Protein AF-A0A800KBV9-F1 (afdb_monomer)

Solvent-accessible surface area (backbone atoms only — not comparable to full-atom values): 8605 Å² total; per-residue (Å²): 144,82,87,81,90,83,80,85,87,79,71,65,70,69,56,56,63,62,56,63,72,74,68,67,75,81,78,75,68,87,68,78,84,68,96,73,91,64,84,82,75,49,70,42,78,51,74,49,79,45,26,28,30,62,48,100,85,71,47,82,40,83,46,92,67,52,46,63,39,90,63,34,36,36,37,39,40,35,34,34,23,40,77,88,66,51,62,41,48,76,39,82,46,78,62,86,50,63,56,98,85,41,86,43,58,45,57,81,54,52,59,48,54,15,39,91,75,3,42,31,76,39,48,38,42,68,75,52,49,65,63,79,78,83,87,120

Mean predicted aligned error: 14.74 Å

Radius of gyration: 29.33 Å; Cα contacts (8 Å, |Δi|>4): 205; chains: 1; bounding box: 83×58×76 Å

Secondary structure (DSSP, 8-state):
---------SSSHHHHHHHGGGG--------S--SSSS-----EEEEEEEEEEE-TTS-EEE-S---SSTTEEEEEEEEEE-TTS-B--S-EEE---EETTEE-SEES-SEEE--TTSEEEEEEE-SSPPP-----

pLDDT: mean 79.14, std 20.22, range [37.44, 98.56]

Sequence (136 aa):
MRNNCIFKSSGLFTVILLTMLLFSCDNRTPTKSDSSSTSSVNFNLEITAQPYATDGGGNAVVVGEDIVGSYVKTRIDVVLKDSTGEVLPNKLIEFAATVDGESFGKFNINSTYTNADGLASVDFLDKDQSAYDNAA

Structure (mmCIF, N/CA/C/O backbone):
data_AF-A0A800KBV9-F1
#
_entry.id   AF-A0A800KBV9-F1
#
loop_
_atom_site.group_PDB
_atom_site.id
_atom_site.type_symbol
_atom_site.label_atom_id
_atom_site.label_alt_id
_atom_site.label_comp_id
_atom_site.label_asym_id
_atom_site.label_entity_id
_atom_site.label_seq_id
_atom_site.pdbx_PDB_ins_code
_atom_site.Cartn_x
_atom_site.Cartn_y
_atom_site.Cartn_z
_atom_site.occupancy
_atom_site.B_iso_or_equiv
_atom_site.auth_seq_id
_atom_site.auth_comp_id
_atom_site.auth_asym_id
_atom_site.auth_atom_id
_atom_site.pdbx_PDB_model_num
ATOM 1 N N . MET A 1 1 ? -55.445 47.582 54.556 1.00 46.53 1 MET A N 1
ATOM 2 C CA . MET A 1 1 ? -55.247 46.656 53.419 1.00 46.53 1 MET A CA 1
ATOM 3 C C . MET A 1 1 ? -54.632 47.420 52.257 1.00 46.53 1 MET A C 1
ATOM 5 O O . MET A 1 1 ? -55.322 48.269 51.714 1.00 46.53 1 MET A O 1
ATOM 9 N N . ARG A 1 2 ? -53.355 47.171 51.932 1.00 37.44 2 ARG A N 1
ATOM 10 C CA . ARG A 1 2 ? -52.823 46.831 50.593 1.00 37.44 2 ARG A CA 1
ATOM 11 C C . ARG A 1 2 ? -51.290 46.920 50.629 1.00 37.44 2 ARG A C 1
ATOM 13 O O . ARG A 1 2 ? -50.733 47.910 51.088 1.00 37.44 2 ARG A O 1
ATOM 20 N N . ASN A 1 3 ? -50.659 45.845 50.176 1.00 44.81 3 ASN A N 1
ATOM 21 C CA . ASN A 1 3 ? -49.220 45.641 50.050 1.00 44.81 3 ASN A CA 1
ATOM 22 C C . ASN A 1 3 ? -48.601 46.603 49.018 1.00 44.81 3 ASN A C 1
ATOM 24 O O . ASN A 1 3 ? -49.280 46.989 48.069 1.00 44.81 3 ASN A O 1
ATOM 28 N N . ASN A 1 4 ? -47.297 46.876 49.125 1.00 45.91 4 ASN A N 1
ATOM 29 C CA . ASN A 1 4 ? -46.356 46.397 48.107 1.00 45.91 4 ASN A CA 1
ATOM 30 C C . ASN A 1 4 ? -44.895 46.547 48.543 1.00 45.91 4 ASN A C 1
ATOM 32 O O . ASN A 1 4 ? -44.449 47.599 48.992 1.00 45.91 4 ASN A O 1
ATOM 36 N N . CYS A 1 5 ? -44.173 45.442 48.385 1.00 43.75 5 CYS A N 1
ATOM 37 C CA . CYS A 1 5 ? -42.742 45.302 48.585 1.00 43.75 5 CYS A CA 1
ATOM 38 C C . CYS A 1 5 ? -42.021 45.891 47.363 1.00 43.75 5 CYS A C 1
ATOM 40 O O . CYS A 1 5 ? -42.307 45.482 46.239 1.00 43.75 5 CYS A O 1
ATOM 42 N N . ILE A 1 6 ? -41.087 46.822 47.565 1.00 47.09 6 ILE A N 1
ATOM 43 C CA . ILE A 1 6 ? -40.151 47.258 46.521 1.00 47.09 6 ILE A CA 1
ATOM 44 C C . ILE A 1 6 ? -38.753 46.882 47.006 1.00 47.09 6 ILE A C 1
ATOM 46 O O . ILE A 1 6 ? -38.138 47.589 47.803 1.00 47.09 6 ILE A O 1
ATOM 50 N N . PHE A 1 7 ? -38.278 45.721 46.555 1.00 49.31 7 PHE A N 1
ATOM 51 C CA . PHE A 1 7 ? -36.895 45.294 46.733 1.00 49.31 7 PHE A CA 1
ATOM 52 C C . PHE A 1 7 ? -35.998 46.058 45.751 1.00 49.31 7 PHE A C 1
ATOM 54 O O . PHE A 1 7 ? -36.234 46.091 44.544 1.00 49.31 7 PHE A O 1
ATOM 61 N N . LYS A 1 8 ? -34.963 46.691 46.302 1.00 43.53 8 LYS A N 1
ATOM 62 C CA . LYS A 1 8 ? -33.953 47.486 45.603 1.00 43.53 8 LYS A CA 1
ATOM 63 C C . LYS A 1 8 ? -33.055 46.555 44.775 1.00 43.53 8 LYS A C 1
ATOM 65 O O . LYS A 1 8 ? -32.251 45.802 45.316 1.00 43.53 8 LYS A O 1
ATOM 70 N N . SER A 1 9 ? -33.232 46.597 43.456 1.00 54.00 9 SER A N 1
ATOM 71 C CA . SER A 1 9 ? -32.493 45.815 42.460 1.00 54.00 9 SER A CA 1
ATOM 72 C C . SER A 1 9 ? -31.153 46.477 42.123 1.00 54.00 9 SER A C 1
ATOM 74 O O . SER A 1 9 ? -31.083 47.319 41.232 1.00 54.00 9 SER A O 1
ATOM 7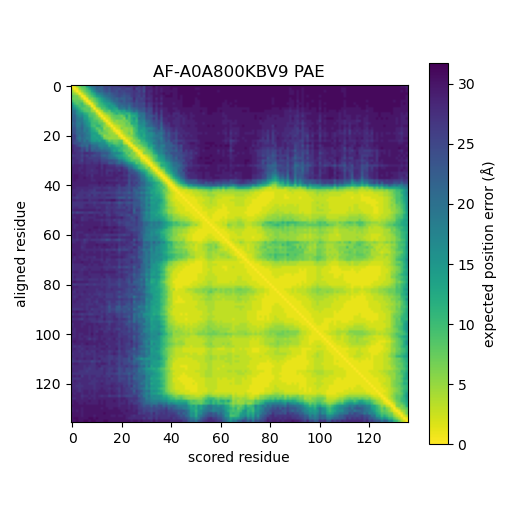6 N N . SER A 1 10 ? -30.081 46.097 42.820 1.00 53.97 10 SER A N 1
ATOM 77 C CA . SER A 1 10 ? -28.708 46.488 42.444 1.00 53.97 10 SER A CA 1
ATOM 78 C C . SER A 1 10 ? -27.678 45.354 42.531 1.00 53.97 10 SER A C 1
ATOM 80 O O . SER A 1 10 ? -26.497 45.600 42.323 1.00 53.97 10 SER A O 1
ATOM 82 N N . GLY A 1 11 ? -28.107 44.119 42.819 1.00 50.56 11 GLY A N 1
ATOM 83 C CA . GLY A 1 11 ? -27.226 42.940 42.887 1.00 50.56 11 GLY A CA 1
ATOM 84 C C . GLY A 1 11 ? -27.458 41.889 41.796 1.00 50.56 11 GLY A C 1
ATOM 85 O O . GLY A 1 11 ? -26.670 40.961 41.677 1.00 50.56 11 GLY A O 1
ATOM 86 N N . LEU A 1 12 ? -28.530 42.010 41.004 1.00 50.91 12 LEU A N 1
ATOM 87 C CA . LEU A 1 12 ? -28.926 40.981 40.028 1.00 50.91 12 LEU A CA 1
ATOM 88 C C . LEU A 1 12 ? -28.247 41.145 38.658 1.00 50.91 12 LEU A C 1
ATOM 90 O O . LEU A 1 12 ? -28.018 40.155 37.971 1.00 50.91 12 LEU A O 1
ATOM 94 N N . PHE A 1 13 ? -27.870 42.369 38.271 1.00 51.16 13 PHE A N 1
ATOM 95 C CA . PHE A 1 13 ? -27.230 42.622 36.972 1.00 51.16 13 PHE A CA 1
ATOM 96 C C . PHE A 1 13 ? -25.780 42.122 36.900 1.00 51.16 13 PHE A C 1
ATOM 98 O O . PHE A 1 13 ? -25.332 41.688 35.842 1.00 51.16 13 PHE A O 1
ATOM 105 N N . THR A 1 14 ? -25.053 42.121 38.018 1.00 51.75 14 THR A N 1
ATOM 106 C CA . THR A 1 14 ? -23.660 41.651 38.080 1.00 51.75 14 THR A CA 1
ATOM 107 C C . THR A 1 14 ? -23.535 40.131 37.994 1.00 51.75 14 THR A C 1
ATOM 109 O O . THR A 1 14 ? -22.524 39.637 37.505 1.00 51.75 14 THR A O 1
ATOM 112 N N . VAL A 1 15 ? -24.562 39.378 38.405 1.00 54.44 15 VAL A N 1
ATOM 113 C CA . VAL A 1 15 ? -24.541 37.906 38.348 1.00 54.44 15 VAL A CA 1
ATOM 114 C C . VAL A 1 15 ? -24.736 37.404 36.915 1.00 54.44 15 VAL A C 1
ATOM 116 O O . VAL A 1 15 ? -24.078 36.454 36.505 1.00 54.44 15 VAL A O 1
ATOM 119 N N . ILE A 1 16 ? -25.569 38.078 36.115 1.00 55.72 16 ILE A N 1
ATOM 120 C CA . ILE A 1 16 ? -25.871 37.659 34.736 1.00 55.72 16 ILE A CA 1
ATOM 121 C C . ILE A 1 16 ? -24.637 37.803 33.827 1.00 55.72 16 ILE A C 1
ATOM 123 O O . ILE A 1 16 ? -24.368 36.916 33.016 1.00 55.72 16 ILE A O 1
ATOM 127 N N . LEU A 1 17 ? -23.823 38.850 34.009 1.00 52.91 17 LEU A N 1
ATOM 128 C CA . LEU A 1 17 ? -22.614 39.066 33.201 1.00 52.91 17 LEU A CA 1
ATOM 129 C C . LEU A 1 17 ? -21.548 37.975 33.424 1.00 52.91 17 LEU A C 1
ATOM 131 O O . LEU A 1 17 ? -20.835 37.612 32.493 1.00 52.91 17 LEU A O 1
ATOM 135 N N . LEU A 1 18 ? -21.486 37.397 34.630 1.00 54.00 18 LEU A N 1
ATOM 136 C CA . LEU A 1 18 ? -20.566 36.300 34.946 1.00 54.00 18 LEU A CA 1
ATOM 137 C C . LEU A 1 18 ? -21.014 34.961 34.327 1.00 54.00 18 LEU A C 1
ATOM 139 O O . LEU A 1 18 ? -20.178 34.110 34.041 1.00 54.00 18 LEU A O 1
ATOM 143 N N . THR A 1 19 ? -22.314 34.786 34.052 1.00 55.84 19 THR A N 1
ATOM 144 C CA . THR A 1 19 ? -22.844 33.557 33.425 1.00 55.84 19 THR A CA 1
ATOM 145 C C . THR A 1 19 ? -22.616 33.483 31.912 1.00 55.84 19 THR A C 1
ATOM 147 O O . THR A 1 19 ? -22.509 32.386 31.370 1.00 55.84 19 THR A O 1
ATOM 150 N N . MET A 1 20 ? -22.468 34.622 31.222 1.00 55.41 20 MET A N 1
ATOM 151 C CA . MET A 1 20 ? -22.211 34.657 29.771 1.00 55.41 20 MET A CA 1
ATOM 152 C C . MET A 1 20 ? -20.775 34.272 29.384 1.00 55.41 20 MET A C 1
ATOM 154 O O . MET A 1 20 ? -20.545 33.873 28.247 1.00 55.41 20 MET A O 1
ATOM 158 N N . LEU A 1 21 ? -19.819 34.316 30.319 1.00 54.62 21 LEU A N 1
ATOM 159 C CA . LEU A 1 21 ? -18.452 33.820 30.097 1.00 54.62 21 LEU A CA 1
ATOM 160 C C . LEU A 1 21 ? -18.354 32.284 30.124 1.00 54.62 21 LEU A C 1
ATOM 162 O O . LEU A 1 21 ? -17.343 31.734 29.698 1.00 54.62 21 LEU A O 1
ATOM 166 N N . LEU A 1 22 ? -19.398 31.587 30.589 1.00 53.78 22 LEU A N 1
ATOM 167 C CA . LEU A 1 22 ? -19.412 30.124 30.723 1.00 53.78 22 LEU A CA 1
ATOM 168 C C . LEU A 1 22 ? -20.003 29.398 29.502 1.00 53.78 22 LEU A C 1
ATOM 170 O O . LEU A 1 22 ? -19.976 28.174 29.454 1.00 53.78 22 LEU A O 1
ATOM 174 N N . PHE A 1 23 ? -20.498 30.139 28.506 1.00 55.28 23 PHE A N 1
ATOM 175 C CA . PHE A 1 23 ? -20.993 29.606 27.230 1.00 55.28 23 PHE A CA 1
ATOM 176 C C . PHE A 1 23 ? -20.093 29.999 26.051 1.00 55.28 23 PHE A C 1
ATOM 178 O O . PHE A 1 23 ? -20.566 30.227 24.940 1.00 55.28 23 PHE A O 1
ATOM 185 N N . SER A 1 24 ? -18.775 30.059 26.268 1.00 48.66 24 SER A N 1
ATOM 186 C CA . SER A 1 24 ? -17.858 29.926 25.135 1.00 48.66 24 SER A CA 1
ATOM 187 C C . SER A 1 24 ? -17.909 28.470 24.694 1.00 48.66 24 SER A C 1
ATOM 189 O O . SER A 1 24 ? -17.323 27.599 25.333 1.00 48.66 24 SER A O 1
ATOM 191 N N . CYS A 1 25 ? -18.688 28.200 23.649 1.00 52.75 25 CYS A N 1
ATOM 192 C CA . CYS A 1 25 ? -18.688 26.921 22.961 1.00 52.75 25 CYS A CA 1
ATOM 193 C C . CYS A 1 25 ? -17.239 26.538 22.629 1.00 52.75 25 CYS A C 1
ATOM 195 O O . CYS A 1 25 ? -16.556 27.251 21.893 1.00 52.75 25 CYS 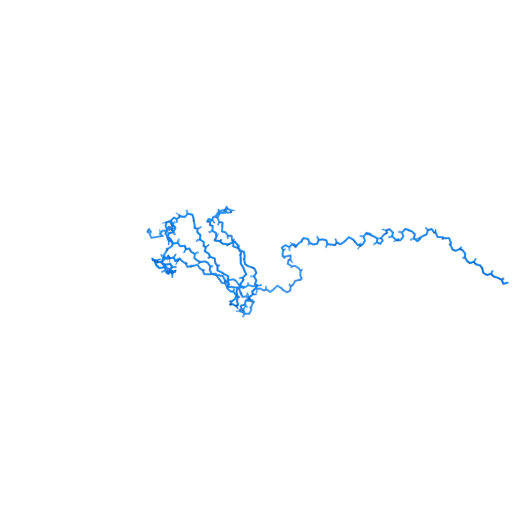A O 1
ATOM 197 N N . ASP A 1 26 ? -16.794 25.425 23.207 1.00 51.06 26 ASP A N 1
ATOM 198 C CA . ASP A 1 26 ? -15.552 24.719 22.908 1.00 51.06 26 ASP A CA 1
ATOM 199 C C . ASP A 1 26 ? -15.560 24.338 21.420 1.00 51.06 26 ASP A C 1
ATOM 201 O O . ASP A 1 26 ? -16.114 23.312 21.021 1.00 51.06 26 ASP A O 1
ATOM 205 N N . ASN A 1 27 ? -15.030 25.216 20.564 1.00 58.09 27 ASN A N 1
ATOM 206 C CA . ASN A 1 27 ? -14.813 24.900 19.161 1.00 58.09 27 ASN A CA 1
ATOM 207 C C . ASN A 1 27 ? -13.618 23.952 19.080 1.00 58.09 27 ASN A C 1
ATOM 209 O O . ASN A 1 27 ? -12.493 24.374 18.804 1.00 58.09 27 ASN A O 1
ATOM 213 N N . ARG A 1 28 ? -13.868 22.663 19.325 1.00 52.81 28 ARG A N 1
ATOM 214 C CA . ARG A 1 28 ? -12.881 21.622 19.066 1.00 52.81 28 ARG A CA 1
ATOM 215 C C . ARG A 1 28 ? -12.605 21.585 17.572 1.00 52.81 28 ARG A C 1
ATOM 217 O O . ARG A 1 28 ? -13.341 20.984 16.795 1.00 52.81 28 ARG A O 1
ATOM 224 N N . THR A 1 29 ? -11.501 22.196 17.167 1.00 58.94 29 THR A N 1
ATOM 225 C CA . THR A 1 29 ? -10.720 21.631 16.071 1.00 58.94 29 THR A CA 1
ATOM 226 C C . THR A 1 29 ? -10.346 20.212 16.497 1.00 58.94 29 THR A C 1
ATOM 228 O O . THR A 1 29 ? -9.861 20.064 17.619 1.00 58.94 29 THR A O 1
ATOM 231 N N . PRO A 1 30 ? -10.593 19.165 15.693 1.00 51.19 30 PRO A N 1
ATOM 232 C CA . PRO A 1 30 ? -10.207 17.815 16.076 1.00 51.19 30 PRO A CA 1
ATOM 233 C C . PRO A 1 30 ? -8.686 17.774 16.260 1.00 51.19 30 PRO A C 1
ATOM 235 O O . PRO A 1 30 ? -7.924 17.822 15.295 1.00 51.19 30 PRO A O 1
ATOM 238 N N . THR A 1 31 ? -8.248 17.741 17.517 1.00 49.66 31 THR A N 1
ATOM 239 C CA . THR A 1 31 ? -6.866 17.453 17.880 1.00 49.66 31 THR A CA 1
ATOM 240 C C . THR A 1 31 ? -6.619 15.991 17.532 1.00 49.66 31 THR A C 1
ATOM 242 O O . THR A 1 31 ? -7.433 15.127 17.868 1.00 49.66 31 THR A O 1
ATOM 245 N N . LYS A 1 32 ? -5.522 15.717 16.815 1.00 51.38 32 LYS A N 1
ATOM 246 C CA . LYS A 1 32 ? -4.994 14.357 16.653 1.00 51.38 32 LYS A CA 1
ATOM 247 C C . LYS A 1 32 ? -4.988 13.701 18.034 1.00 51.38 32 LYS A C 1
ATOM 249 O O . LYS A 1 32 ? -4.489 14.322 18.960 1.00 51.38 32 LYS A O 1
ATOM 254 N N . SER A 1 33 ? -5.592 12.522 18.156 1.00 52.44 33 SER A N 1
ATOM 255 C CA . SER A 1 33 ? -5.891 11.831 19.415 1.00 52.44 33 SER A CA 1
ATOM 256 C C . SER A 1 33 ? -4.857 12.081 20.520 1.00 52.44 33 SER A C 1
ATOM 258 O O . SER A 1 33 ? -3.787 11.477 20.516 1.00 52.44 33 SER A O 1
ATOM 260 N N . ASP A 1 34 ? -5.187 12.955 21.473 1.00 47.81 34 ASP A N 1
ATOM 261 C CA . ASP A 1 34 ? -4.426 13.081 22.711 1.00 47.81 34 ASP A CA 1
ATOM 262 C C . ASP A 1 34 ? -4.740 11.862 23.588 1.00 47.81 34 ASP A C 1
ATOM 264 O O . ASP A 1 34 ? -5.903 11.528 23.824 1.00 47.81 34 ASP A O 1
ATOM 268 N N . SER A 1 35 ? -3.695 11.190 24.072 1.00 55.19 35 SER A N 1
ATOM 269 C CA . SER A 1 35 ? -3.711 9.922 24.819 1.00 55.19 35 SER A CA 1
ATOM 270 C C . SER A 1 35 ? -4.392 9.952 26.201 1.00 55.19 35 SER A C 1
ATOM 272 O O . SER A 1 35 ? -3.981 9.222 27.103 1.00 55.19 35 SER A O 1
ATOM 274 N N . SER A 1 36 ? -5.430 10.760 26.422 1.00 59.00 36 SER A N 1
ATOM 275 C CA . SER A 1 36 ? -6.177 10.767 27.683 1.00 59.00 36 SER A CA 1
ATOM 276 C C . SER A 1 36 ? -7.677 10.574 27.449 1.00 59.00 36 SER A C 1
ATOM 278 O O . SER A 1 36 ? -8.358 11.451 26.926 1.00 59.00 36 SER A O 1
ATOM 280 N N . SER A 1 37 ? -8.183 9.424 27.908 1.00 52.47 37 SER A N 1
ATOM 281 C CA . SER A 1 37 ? -9.587 8.970 27.895 1.00 52.47 37 SER A CA 1
ATOM 282 C C . SER A 1 37 ? -10.129 8.370 26.595 1.00 52.47 37 SER A C 1
ATOM 284 O O . SER A 1 37 ? -11.204 8.712 26.117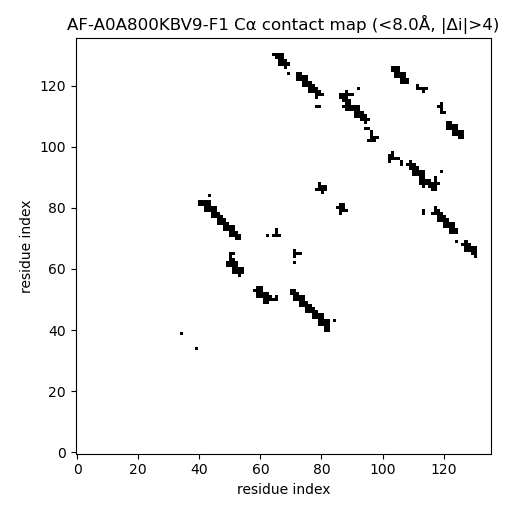 1.00 52.47 37 SER A O 1
ATOM 286 N N . THR A 1 38 ? -9.445 7.337 26.124 1.00 48.53 38 THR A N 1
ATOM 287 C CA . THR A 1 38 ? -10.097 6.126 25.605 1.00 48.53 38 THR A CA 1
ATOM 288 C C . THR A 1 38 ? -9.244 4.976 26.119 1.00 48.53 38 THR A C 1
ATOM 290 O O . THR A 1 38 ? -8.027 5.149 26.206 1.00 48.53 38 THR A O 1
ATOM 293 N N . SER A 1 39 ? -9.813 3.830 26.504 1.00 52.94 39 SER A N 1
ATOM 294 C CA . SER A 1 39 ? -8.996 2.616 26.630 1.00 52.94 39 SER A CA 1
ATOM 295 C C . SER A 1 39 ? -8.095 2.561 25.400 1.00 52.94 39 SER A C 1
ATOM 297 O O . SER A 1 39 ? -8.618 2.664 24.294 1.00 52.94 39 SER A O 1
ATOM 299 N N . SER A 1 40 ? -6.773 2.538 25.585 1.00 58.19 40 SER A N 1
ATOM 300 C CA . SER A 1 40 ? -5.820 2.424 24.481 1.00 58.19 40 SER A CA 1
ATOM 301 C C . SER A 1 40 ? -6.113 1.104 23.782 1.00 58.19 40 SER A C 1
ATOM 303 O O . SER A 1 40 ? -5.624 0.056 24.200 1.00 58.19 40 SER A O 1
ATOM 305 N N . VAL A 1 41 ? -6.999 1.130 22.788 1.00 69.19 41 VAL A N 1
ATOM 306 C CA . VAL A 1 41 ? -7.248 -0.024 21.940 1.00 69.19 41 VAL A CA 1
ATOM 307 C C . VAL A 1 41 ? -6.014 -0.097 21.068 1.00 69.19 41 VAL A C 1
ATOM 309 O O . VAL A 1 41 ? -5.796 0.759 20.213 1.00 69.19 41 VAL A O 1
ATOM 312 N N . ASN A 1 42 ? -5.147 -1.056 21.369 1.00 84.75 42 ASN A N 1
ATOM 313 C CA . ASN A 1 42 ? -3.978 -1.288 20.544 1.00 84.75 42 ASN A CA 1
ATOM 314 C C . ASN A 1 42 ? -4.480 -1.739 19.173 1.00 84.75 42 ASN A C 1
ATOM 316 O O . ASN A 1 42 ? -5.208 -2.725 19.081 1.00 84.75 42 ASN A O 1
ATOM 320 N N . PHE A 1 43 ? -4.106 -1.008 18.131 1.00 91.44 43 PHE A N 1
ATOM 321 C CA . PHE A 1 43 ? -4.330 -1.423 16.756 1.00 91.44 43 PHE A CA 1
ATOM 322 C C . PHE A 1 43 ? -3.060 -2.062 16.211 1.00 91.44 43 PHE A C 1
ATOM 324 O O . PHE A 1 43 ? -1.951 -1.663 16.571 1.00 91.44 43 PHE A O 1
ATOM 331 N N . ASN A 1 44 ? -3.229 -3.042 15.336 1.00 94.94 44 ASN A N 1
ATOM 332 C CA . ASN A 1 44 ? -2.144 -3.649 14.587 1.00 94.94 44 ASN A CA 1
ATOM 333 C C . ASN A 1 44 ? -2.325 -3.326 13.098 1.00 94.94 44 ASN A C 1
ATOM 335 O O . ASN A 1 44 ? -3.439 -3.399 12.577 1.00 94.94 44 ASN A O 1
ATOM 339 N N . LEU A 1 45 ? -1.233 -2.939 12.440 1.00 95.81 45 LEU A N 1
ATOM 340 C CA . LEU A 1 45 ? -1.162 -2.766 10.996 1.00 95.81 45 LEU A CA 1
ATOM 341 C C . LEU A 1 45 ? -0.273 -3.872 10.435 1.00 95.81 45 LEU A C 1
ATOM 343 O O . LEU A 1 45 ? 0.937 -3.873 10.659 1.00 95.81 45 LEU A O 1
ATOM 347 N N . GLU A 1 46 ? -0.870 -4.783 9.678 1.00 97.25 46 GLU A N 1
ATOM 348 C CA . GLU A 1 46 ? -0.125 -5.738 8.864 1.00 97.25 46 GLU A CA 1
ATOM 349 C C . GLU A 1 46 ? 0.054 -5.134 7.474 1.00 97.25 46 GLU A C 1
ATOM 351 O O . GLU A 1 46 ? -0.927 -4.837 6.794 1.00 97.25 46 GLU A O 1
ATOM 356 N N . ILE A 1 47 ? 1.305 -4.907 7.075 1.00 97.12 47 ILE A N 1
ATOM 357 C CA . ILE A 1 47 ? 1.647 -4.229 5.822 1.00 97.12 47 ILE A CA 1
ATOM 358 C C . ILE A 1 47 ? 2.412 -5.201 4.934 1.00 97.12 47 ILE A C 1
ATOM 360 O O . ILE A 1 47 ? 3.428 -5.759 5.348 1.00 97.12 47 ILE A O 1
ATOM 364 N N . THR A 1 48 ? 1.953 -5.363 3.699 1.00 96.19 48 THR A N 1
ATOM 365 C CA . THR A 1 48 ? 2.655 -6.121 2.662 1.00 96.19 48 THR A CA 1
ATOM 366 C C . THR A 1 48 ? 2.895 -5.245 1.443 1.00 96.19 48 THR A C 1
ATOM 368 O O . THR A 1 48 ? 2.000 -4.524 1.007 1.00 96.19 48 THR A O 1
ATOM 371 N N . ALA A 1 49 ? 4.101 -5.328 0.887 1.00 93.94 49 ALA A N 1
ATOM 372 C CA . ALA A 1 49 ? 4.481 -4.664 -0.352 1.00 93.94 49 ALA A CA 1
ATOM 373 C C . ALA A 1 49 ? 4.723 -5.722 -1.431 1.00 93.94 49 ALA A C 1
ATOM 375 O O . ALA A 1 49 ? 5.467 -6.674 -1.198 1.00 93.94 49 ALA A O 1
ATOM 376 N N . GLN A 1 50 ? 4.095 -5.564 -2.595 1.00 95.19 50 GLN A N 1
ATOM 377 C CA . GLN A 1 50 ? 4.203 -6.511 -3.699 1.00 95.19 50 GLN A CA 1
ATOM 378 C C . GLN A 1 50 ? 4.419 -5.778 -5.027 1.00 95.19 50 GLN A C 1
ATOM 380 O O . GLN A 1 50 ? 3.489 -5.133 -5.525 1.00 95.19 50 GLN A O 1
ATOM 385 N N . PRO A 1 51 ? 5.603 -5.914 -5.645 1.00 93.94 51 PRO A N 1
ATOM 386 C CA . PRO A 1 51 ? 5.825 -5.473 -7.013 1.00 93.94 51 PRO A CA 1
ATOM 387 C C . PRO A 1 51 ? 4.923 -6.224 -7.998 1.00 93.94 51 PRO A C 1
ATOM 389 O O . PRO A 1 51 ? 4.752 -7.447 -7.911 1.00 93.94 51 PRO A O 1
ATOM 392 N N . TYR A 1 52 ? 4.347 -5.496 -8.950 1.00 94.94 52 TYR A N 1
ATOM 393 C CA . TYR A 1 52 ? 3.581 -6.063 -10.052 1.00 94.94 52 TYR A CA 1
ATOM 394 C C . TYR A 1 52 ? 3.770 -5.260 -11.342 1.00 94.94 52 TYR A C 1
ATOM 396 O O . TYR A 1 52 ? 3.893 -4.036 -11.328 1.00 94.94 52 TYR A O 1
ATOM 404 N N . ALA A 1 53 ? 3.753 -5.965 -12.469 1.00 93.94 53 ALA A N 1
ATOM 405 C CA . ALA A 1 53 ? 3.687 -5.388 -13.804 1.00 93.94 53 ALA A CA 1
ATOM 406 C C . ALA A 1 53 ? 2.271 -5.531 -14.373 1.00 93.94 53 ALA A C 1
ATOM 408 O O . ALA A 1 53 ? 1.457 -6.303 -13.868 1.00 93.94 53 ALA A O 1
ATOM 409 N N . THR A 1 54 ? 1.973 -4.806 -15.446 1.00 94.19 54 THR A N 1
ATOM 410 C CA . THR A 1 54 ? 0.726 -4.991 -16.201 1.00 94.19 54 THR A CA 1
ATOM 411 C C . THR A 1 54 ? 1.025 -5.730 -17.502 1.00 94.19 54 THR A C 1
ATOM 413 O O . THR A 1 54 ? 1.893 -5.301 -18.262 1.00 94.19 54 THR A O 1
ATOM 416 N N . ASP A 1 55 ? 0.340 -6.844 -17.760 1.00 93.25 55 ASP A N 1
ATOM 417 C CA . ASP A 1 55 ? 0.487 -7.579 -19.020 1.00 93.25 55 ASP A CA 1
ATOM 418 C C . ASP A 1 55 ? -0.159 -6.836 -20.209 1.00 93.25 55 ASP A C 1
ATOM 420 O O . ASP A 1 55 ? -0.838 -5.819 -20.054 1.00 93.25 55 ASP A O 1
ATOM 424 N N . GLY A 1 56 ? 0.022 -7.353 -21.429 1.00 93.94 56 GLY A N 1
ATOM 425 C CA . GLY A 1 56 ? -0.568 -6.756 -22.636 1.00 93.94 56 GLY A CA 1
ATOM 426 C C . GLY A 1 56 ? -2.105 -6.748 -22.667 1.00 93.94 56 GLY A C 1
ATOM 427 O O . GLY A 1 56 ? -2.687 -6.080 -23.519 1.00 93.94 56 GLY A O 1
ATOM 428 N N . GLY A 1 57 ? -2.760 -7.480 -21.760 1.00 94.69 57 GLY A N 1
ATOM 429 C CA . GLY A 1 57 ? -4.209 -7.501 -21.569 1.00 94.69 57 GLY A CA 1
ATOM 430 C C . GLY A 1 57 ? -4.708 -6.554 -20.474 1.00 94.69 57 GLY A C 1
ATOM 431 O O . GLY A 1 57 ? -5.917 -6.460 -20.278 1.00 94.69 57 GLY A O 1
ATOM 432 N N . GLY A 1 58 ? -3.815 -5.844 -19.778 1.00 92.88 58 GLY A N 1
ATOM 433 C CA . GLY A 1 58 ? -4.177 -4.945 -18.683 1.00 92.88 58 GLY A CA 1
ATOM 434 C C . GLY A 1 58 ? -4.269 -5.621 -17.312 1.00 92.88 58 GLY A C 1
ATOM 435 O O . GLY A 1 58 ? -4.721 -4.981 -16.363 1.00 92.88 58 GLY A O 1
ATOM 436 N N . ASN A 1 59 ? -3.861 -6.886 -17.177 1.00 95.00 59 ASN A N 1
ATOM 437 C CA . ASN A 1 59 ? -3.924 -7.597 -15.901 1.00 95.00 59 ASN A CA 1
ATOM 438 C C . ASN A 1 59 ? -2.657 -7.363 -15.079 1.00 95.00 59 ASN A C 1
ATOM 440 O O . ASN A 1 59 ? -1.546 -7.375 -15.610 1.00 95.00 59 ASN A O 1
ATOM 444 N N . ALA A 1 60 ? -2.823 -7.220 -13.765 1.00 94.00 60 ALA A N 1
ATOM 445 C CA . ALA A 1 60 ? -1.705 -7.176 -12.834 1.00 94.00 60 ALA A CA 1
ATOM 446 C C . ALA A 1 60 ? -1.056 -8.565 -12.703 1.00 94.00 60 ALA A C 1
ATOM 448 O O . ALA A 1 60 ? -1.716 -9.537 -12.332 1.00 94.00 60 ALA A O 1
ATOM 449 N N . VAL A 1 61 ? 0.247 -8.643 -12.961 1.00 95.81 61 VAL A N 1
ATOM 450 C CA . VAL A 1 61 ? 1.077 -9.842 -12.831 1.00 95.81 61 VAL A CA 1
ATOM 451 C C . VAL A 1 61 ? 2.154 -9.568 -11.794 1.00 95.81 61 VAL A C 1
ATOM 453 O O . VAL A 1 61 ? 2.923 -8.621 -11.928 1.00 95.81 61 VAL A O 1
ATOM 456 N N . VAL A 1 62 ? 2.208 -10.397 -10.753 1.00 94.94 62 VAL A N 1
ATOM 457 C CA . VAL A 1 62 ? 3.240 -10.300 -9.716 1.00 94.94 62 VAL A CA 1
ATOM 458 C C . VAL A 1 62 ? 4.619 -10.526 -10.333 1.00 94.94 62 VAL A C 1
ATOM 460 O O . VAL A 1 62 ? 4.816 -11.481 -11.085 1.00 94.94 62 VAL A O 1
ATOM 463 N N . VAL A 1 63 ? 5.569 -9.659 -9.992 1.00 92.69 63 VAL A N 1
ATOM 464 C CA . VAL A 1 63 ? 6.969 -9.761 -10.418 1.00 92.69 63 VAL A CA 1
ATOM 465 C C . VAL A 1 63 ? 7.890 -9.776 -9.202 1.00 92.69 63 VAL A C 1
ATOM 467 O O . VAL A 1 63 ? 7.457 -9.496 -8.085 1.00 92.69 63 VAL A O 1
ATOM 470 N N . GLY A 1 64 ? 9.148 -10.165 -9.415 1.00 87.81 64 GLY A N 1
ATOM 471 C CA . GLY A 1 64 ? 10.127 -10.276 -8.333 1.00 87.81 64 GLY A CA 1
ATOM 472 C C . GLY A 1 64 ? 10.518 -8.922 -7.745 1.00 87.81 64 GLY A C 1
ATOM 473 O O . GLY A 1 64 ? 10.446 -8.745 -6.534 1.00 87.81 64 GLY A O 1
ATOM 474 N N . GLU A 1 65 ? 10.890 -7.970 -8.601 1.00 84.12 65 GLU A N 1
ATOM 475 C CA . GLU A 1 65 ? 11.452 -6.681 -8.189 1.00 84.12 65 GLU A CA 1
ATOM 476 C C . GLU A 1 65 ? 10.758 -5.513 -8.886 1.00 84.12 65 GLU A C 1
ATOM 478 O O . GLU A 1 65 ? 10.290 -5.641 -10.022 1.00 84.12 65 GLU A O 1
ATOM 483 N N . ASP A 1 66 ? 10.719 -4.379 -8.186 1.00 85.06 66 ASP A N 1
ATOM 484 C CA . ASP A 1 66 ? 10.430 -3.078 -8.779 1.00 85.06 66 ASP A CA 1
ATOM 485 C C . ASP A 1 66 ? 11.690 -2.586 -9.503 1.00 85.06 66 ASP A C 1
ATOM 487 O O . ASP A 1 66 ? 12.774 -2.544 -8.918 1.00 85.06 66 ASP A O 1
ATOM 491 N N . ILE A 1 67 ? 11.572 -2.298 -10.797 1.00 84.69 67 ILE A N 1
ATOM 492 C CA . ILE A 1 67 ? 12.703 -1.931 -11.658 1.00 84.69 67 ILE A CA 1
ATOM 493 C C . ILE A 1 67 ? 12.544 -0.494 -12.137 1.00 84.69 67 ILE A C 1
ATOM 495 O O . ILE A 1 67 ? 11.442 0.039 -12.177 1.00 84.69 67 ILE A O 1
ATOM 499 N N . VAL A 1 68 ? 13.640 0.104 -12.606 1.00 85.25 68 VAL A N 1
ATOM 500 C CA . VAL A 1 68 ? 13.615 1.452 -13.188 1.00 85.25 68 VAL A CA 1
ATOM 501 C C . VAL A 1 68 ? 12.556 1.568 -14.284 1.00 85.25 68 VAL A C 1
ATOM 503 O O . VAL A 1 68 ? 12.595 0.847 -15.287 1.00 85.25 68 VAL A O 1
ATOM 506 N N . GLY A 1 69 ? 11.686 2.565 -14.138 1.00 84.56 69 GLY A N 1
ATOM 507 C CA . GLY A 1 69 ? 10.671 2.924 -15.115 1.00 84.56 69 GLY A CA 1
ATOM 508 C C . GLY A 1 69 ? 9.256 2.552 -14.675 1.00 84.56 69 GLY A C 1
ATOM 509 O O . GLY A 1 69 ? 9.024 1.784 -13.756 1.00 84.56 69 GLY A O 1
ATOM 510 N N . SER A 1 70 ? 8.274 3.036 -15.429 1.00 83.25 70 SER A N 1
ATOM 511 C CA . SER A 1 70 ? 6.848 2.885 -15.091 1.00 83.25 70 SER A CA 1
ATOM 512 C C . SER A 1 70 ? 6.228 1.493 -15.318 1.00 83.25 70 SER A C 1
ATOM 514 O O . SER A 1 70 ? 5.008 1.342 -15.218 1.00 83.25 70 SER A O 1
ATOM 516 N N . TYR A 1 71 ? 7.031 0.489 -15.684 1.00 85.88 71 TYR A N 1
ATOM 517 C CA . TYR A 1 71 ? 6.535 -0.847 -16.039 1.00 85.88 71 TYR A CA 1
ATOM 518 C C . TYR A 1 71 ? 6.121 -1.675 -14.827 1.00 85.88 71 TYR A C 1
ATOM 520 O O . TYR A 1 71 ? 5.204 -2.493 -14.935 1.00 85.88 71 TYR A O 1
ATOM 528 N N . VAL A 1 72 ? 6.798 -1.465 -13.701 1.00 90.56 72 VAL A N 1
ATOM 529 C CA . VAL A 1 72 ? 6.498 -2.114 -12.432 1.00 90.56 72 VAL A CA 1
ATOM 530 C C . VAL A 1 72 ? 6.028 -1.045 -11.454 1.00 90.56 72 VAL A C 1
ATOM 532 O O . VAL A 1 72 ? 6.403 0.122 -11.538 1.00 90.56 72 VAL A O 1
ATOM 535 N N . LYS A 1 73 ? 5.084 -1.429 -10.601 1.00 91.81 73 LYS A N 1
ATOM 536 C CA . LYS A 1 73 ? 4.630 -0.632 -9.467 1.00 91.81 73 LYS A CA 1
ATOM 537 C C . LYS A 1 73 ? 4.662 -1.507 -8.236 1.00 91.81 73 LYS A C 1
ATOM 539 O O . LYS A 1 73 ? 4.450 -2.718 -8.327 1.00 91.81 73 LYS A O 1
ATOM 544 N N . THR A 1 74 ? 4.791 -0.884 -7.076 1.00 94.12 74 THR A N 1
ATOM 545 C CA . THR A 1 74 ? 4.669 -1.586 -5.804 1.00 94.12 74 THR A CA 1
ATOM 546 C C . THR A 1 74 ? 3.266 -1.385 -5.234 1.00 94.12 74 THR A C 1
ATOM 548 O O . THR A 1 74 ? 2.894 -0.271 -4.869 1.00 94.12 74 THR A O 1
ATOM 551 N N . ARG A 1 75 ? 2.468 -2.456 -5.132 1.00 96.25 75 ARG A N 1
ATOM 552 C CA . ARG A 1 75 ? 1.199 -2.420 -4.390 1.00 96.25 75 ARG A CA 1
ATOM 553 C C . ARG A 1 75 ? 1.488 -2.527 -2.898 1.00 96.25 75 ARG A C 1
ATOM 555 O O . ARG A 1 75 ? 2.195 -3.440 -2.480 1.00 96.25 75 ARG A O 1
ATOM 562 N N . ILE A 1 76 ? 0.928 -1.618 -2.111 1.00 97.44 76 ILE A N 1
ATOM 563 C CA . ILE A 1 76 ? 0.966 -1.648 -0.652 1.00 97.44 76 ILE A CA 1
ATOM 564 C C . ILE A 1 76 ? -0.421 -2.031 -0.154 1.00 97.44 76 ILE A C 1
ATOM 566 O O . ILE A 1 76 ? -1.382 -1.287 -0.344 1.00 97.44 76 ILE A O 1
ATOM 570 N N . ASP A 1 77 ? -0.498 -3.183 0.498 1.00 98.00 77 ASP A N 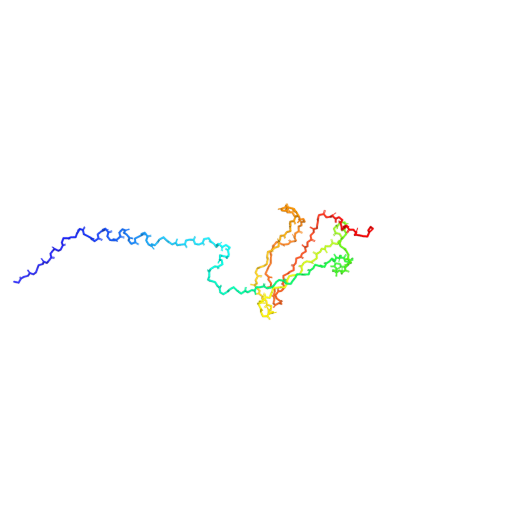1
ATOM 571 C CA . ASP A 1 77 ? -1.701 -3.712 1.126 1.00 98.00 77 ASP A CA 1
ATOM 572 C C . ASP A 1 77 ? -1.548 -3.582 2.649 1.00 98.00 77 ASP A C 1
ATOM 574 O O . ASP A 1 77 ? -0.558 -4.036 3.225 1.00 98.00 77 ASP A O 1
ATOM 578 N N . VAL A 1 78 ? -2.508 -2.922 3.297 1.00 98.31 78 VAL A N 1
ATOM 579 C CA . VAL A 1 78 ? -2.532 -2.672 4.744 1.00 98.31 78 VAL A CA 1
ATOM 580 C C . VAL A 1 78 ? -3.791 -3.280 5.338 1.00 98.31 78 VAL A C 1
ATOM 582 O O . VAL A 1 78 ? -4.894 -2.856 5.000 1.00 98.31 78 VAL A O 1
ATOM 585 N N . VAL A 1 79 ? -3.639 -4.231 6.256 1.00 98.50 79 VAL A N 1
ATOM 586 C CA . VAL A 1 79 ? -4.748 -4.807 7.023 1.00 98.50 79 VAL A CA 1
ATOM 587 C C . VAL A 1 79 ? -4.731 -4.233 8.434 1.00 98.50 79 VAL A C 1
ATOM 589 O O . VAL A 1 79 ? -3.760 -4.396 9.175 1.00 98.50 79 VAL A O 1
ATOM 592 N N . LEU A 1 80 ? -5.817 -3.558 8.811 1.00 98.12 80 LEU A N 1
ATOM 593 C CA . LEU A 1 80 ? -6.006 -3.016 10.153 1.00 98.12 80 LEU A CA 1
ATOM 594 C C . LEU A 1 80 ? -6.730 -4.030 11.039 1.00 98.12 80 LEU A C 1
ATOM 596 O O . LEU A 1 80 ? -7.840 -4.461 10.716 1.00 98.12 80 LEU A O 1
ATOM 600 N N . LYS A 1 81 ? -6.135 -4.335 12.192 1.00 96.94 81 LYS A N 1
ATOM 601 C CA . LYS A 1 81 ? -6.703 -5.224 13.209 1.00 96.94 81 LYS A CA 1
ATOM 602 C C . LYS A 1 81 ? -6.771 -4.554 14.575 1.00 96.94 81 LYS A C 1
ATOM 604 O O . LYS A 1 81 ? -6.005 -3.634 14.869 1.00 96.94 81 LYS A O 1
ATOM 609 N N . ASP A 1 82 ? -7.682 -5.020 15.419 1.00 94.81 82 ASP A N 1
ATOM 610 C CA . ASP A 1 82 ? -7.698 -4.671 16.837 1.00 94.81 82 ASP A CA 1
ATOM 611 C C . ASP A 1 82 ? -6.693 -5.500 17.658 1.00 94.81 82 ASP A C 1
ATOM 613 O O . ASP A 1 82 ? -5.934 -6.321 17.138 1.00 94.81 82 ASP A O 1
ATOM 617 N N . SER A 1 83 ? -6.690 -5.292 18.975 1.00 91.19 83 SER A N 1
ATOM 618 C CA . SER A 1 83 ? -5.778 -5.966 19.902 1.00 91.19 83 SER A CA 1
ATOM 619 C C . SER A 1 83 ? -6.006 -7.475 20.026 1.00 91.19 83 SER A C 1
ATOM 621 O O . SER A 1 83 ? -5.162 -8.170 20.585 1.00 91.19 83 SER A O 1
ATOM 623 N N . THR A 1 84 ? -7.158 -7.970 19.575 1.00 93.31 84 THR A N 1
ATOM 624 C CA . THR A 1 84 ? -7.520 -9.393 19.573 1.00 93.31 84 THR A CA 1
ATOM 625 C C . THR A 1 84 ? -7.212 -10.077 18.241 1.00 93.31 84 THR A C 1
ATOM 627 O O . THR A 1 84 ? -7.231 -11.304 18.174 1.00 93.31 84 THR A O 1
ATOM 630 N N . GLY A 1 85 ? -6.846 -9.301 17.213 1.00 94.00 85 GLY A N 1
ATOM 631 C CA . GLY A 1 85 ? -6.548 -9.785 15.866 1.00 94.00 85 GLY A CA 1
ATOM 632 C C . GLY A 1 85 ? -7.736 -9.715 14.904 1.00 94.00 85 GLY A C 1
ATOM 633 O O . GLY A 1 85 ? -7.594 -10.130 13.754 1.00 94.00 85 GLY A O 1
ATOM 634 N N . GLU A 1 86 ? -8.875 -9.171 15.335 1.00 96.12 86 GLU A N 1
ATOM 635 C CA . GLU A 1 86 ? -10.056 -9.008 14.486 1.00 96.12 86 GLU A CA 1
ATOM 636 C C . GLU A 1 86 ? -9.877 -7.833 13.525 1.00 96.12 86 GLU A C 1
ATOM 638 O O . GLU A 1 86 ? -9.368 -6.773 13.900 1.00 96.12 86 GLU A O 1
ATOM 643 N N . VAL A 1 87 ? -10.302 -8.011 12.273 1.00 97.94 87 VAL A N 1
ATOM 644 C CA . VAL A 1 87 ? -10.170 -6.983 11.233 1.00 97.94 87 VAL A CA 1
ATOM 645 C C . VAL A 1 87 ? -11.135 -5.822 11.463 1.00 97.94 87 VAL A C 1
ATOM 647 O O . VAL A 1 87 ? -12.276 -5.999 11.892 1.00 97.94 87 VAL A O 1
ATOM 650 N N . LEU A 1 88 ? -10.687 -4.607 11.148 1.00 97.19 88 LEU A N 1
ATOM 651 C CA . LEU A 1 88 ? -11.448 -3.385 11.389 1.00 97.19 88 LEU A CA 1
ATOM 652 C C . LEU A 1 88 ? -11.850 -2.697 10.078 1.00 97.19 88 LEU A C 1
ATOM 654 O O . LEU A 1 88 ? -11.046 -1.954 9.504 1.00 97.19 88 LEU A O 1
ATOM 658 N N . PRO A 1 89 ? -13.105 -2.863 9.620 1.00 98.00 89 PRO A N 1
ATOM 659 C CA . PRO A 1 89 ? -13.603 -2.200 8.421 1.00 98.00 89 PRO A CA 1
ATOM 660 C C . PRO A 1 89 ? -13.938 -0.718 8.657 1.00 98.00 89 PRO A C 1
ATOM 662 O O . PRO A 1 89 ? -14.177 -0.261 9.789 1.00 98.00 89 PRO A O 1
ATOM 665 N N . ASN A 1 90 ? -14.025 0.031 7.554 1.00 97.25 90 ASN A N 1
ATOM 666 C CA . ASN A 1 90 ? -14.413 1.440 7.503 1.00 97.25 90 ASN A CA 1
ATOM 667 C C . ASN A 1 90 ? -13.576 2.328 8.441 1.00 97.25 90 ASN A C 1
ATOM 669 O O . ASN A 1 90 ? -14.110 3.154 9.189 1.00 97.25 90 ASN A O 1
ATOM 673 N N . LYS A 1 91 ? -12.256 2.130 8.448 1.00 96.88 91 LYS A N 1
ATOM 674 C CA . LYS A 1 91 ? -11.290 2.986 9.147 1.00 96.88 91 LYS A CA 1
ATOM 675 C C . LYS A 1 91 ? -10.381 3.657 8.134 1.00 96.88 91 LYS A C 1
ATOM 677 O O . LYS A 1 91 ? -9.956 3.021 7.179 1.00 96.88 91 LYS A O 1
ATOM 682 N N . LEU A 1 92 ? -10.128 4.947 8.328 1.00 97.31 92 LEU A N 1
ATOM 683 C CA . LEU A 1 92 ? -9.270 5.722 7.439 1.00 97.31 92 LEU A CA 1
ATOM 684 C C . LEU A 1 92 ? -7.807 5.323 7.656 1.00 97.31 92 LEU A C 1
ATOM 686 O O . LEU A 1 92 ? -7.324 5.374 8.785 1.00 97.31 92 LEU A O 1
ATOM 690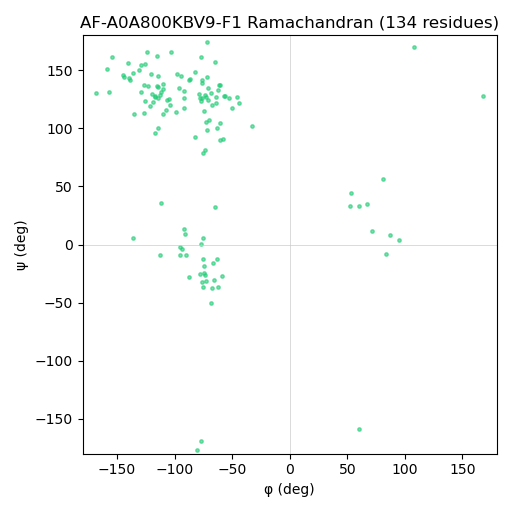 N N . ILE A 1 93 ? -7.120 4.973 6.573 1.00 97.81 93 ILE A N 1
ATOM 691 C CA . ILE A 1 93 ? -5.671 4.775 6.518 1.00 97.81 93 ILE A CA 1
ATOM 692 C C . ILE A 1 93 ? -5.082 5.889 5.655 1.00 97.81 93 ILE A C 1
ATOM 694 O O . ILE A 1 93 ? -5.584 6.152 4.561 1.00 97.81 93 ILE A O 1
ATOM 698 N N . GLU A 1 94 ? -4.034 6.545 6.149 1.00 97.31 94 GLU A N 1
ATOM 699 C CA . GLU A 1 94 ? -3.289 7.587 5.437 1.00 97.31 94 GLU A CA 1
ATOM 700 C C . GLU A 1 94 ? -1.894 7.070 5.066 1.00 97.31 94 GLU A C 1
ATOM 702 O O . GLU A 1 94 ? -1.231 6.409 5.864 1.00 97.31 94 GLU A O 1
ATOM 707 N N . PHE A 1 95 ? -1.448 7.384 3.852 1.00 96.88 95 PHE A N 1
ATOM 708 C CA . PHE A 1 95 ? -0.200 6.910 3.267 1.00 96.88 95 PHE A CA 1
ATOM 709 C C . PHE A 1 95 ? 0.739 8.085 2.995 1.00 96.88 95 PHE A C 1
ATOM 711 O O . PHE A 1 95 ? 0.392 9.053 2.308 1.00 96.88 95 PHE A O 1
ATOM 718 N N . ALA A 1 96 ? 1.960 7.970 3.508 1.00 94.94 96 ALA A N 1
ATOM 719 C CA . AL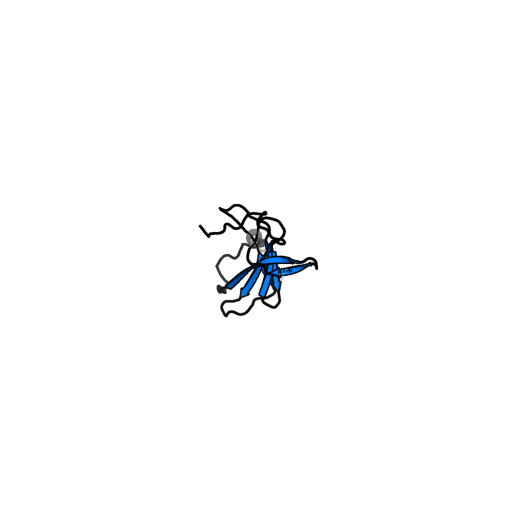A A 1 96 ? 3.058 8.886 3.251 1.00 94.94 96 ALA A CA 1
ATOM 720 C C . ALA A 1 96 ? 4.370 8.098 3.196 1.00 94.94 96 ALA A C 1
ATOM 722 O O . ALA A 1 96 ? 4.549 7.127 3.927 1.00 94.94 96 ALA A O 1
ATOM 723 N N . ALA A 1 97 ? 5.278 8.522 2.321 1.00 92.69 97 ALA A N 1
ATOM 724 C CA . ALA A 1 97 ? 6.599 7.935 2.166 1.00 92.69 97 ALA A CA 1
ATOM 725 C C . ALA A 1 97 ? 7.633 9.057 2.217 1.00 92.69 97 ALA A C 1
ATOM 727 O O . ALA A 1 97 ? 7.478 10.089 1.551 1.00 92.69 97 ALA A O 1
ATOM 728 N N . THR A 1 98 ? 8.665 8.864 3.033 1.00 92.44 98 THR A N 1
ATOM 729 C CA . THR A 1 98 ? 9.747 9.828 3.210 1.00 92.44 98 THR A CA 1
ATOM 730 C C . THR A 1 98 ? 11.106 9.139 3.207 1.00 92.44 98 THR A C 1
ATOM 732 O O . THR A 1 98 ? 11.237 8.000 3.650 1.00 92.44 98 THR A O 1
ATOM 735 N N . VAL A 1 99 ? 12.117 9.848 2.710 1.00 88.19 99 VAL A N 1
ATOM 736 C CA . VAL A 1 99 ? 13.537 9.492 2.809 1.00 88.19 99 VAL A CA 1
ATOM 737 C C . VAL A 1 99 ? 14.234 10.699 3.425 1.00 88.19 99 VAL A C 1
ATOM 739 O O . VAL A 1 99 ? 14.060 11.815 2.943 1.00 88.19 99 VAL A O 1
ATOM 742 N N . ASP A 1 100 ? 14.930 10.498 4.544 1.00 91.12 100 ASP A N 1
ATOM 743 C CA . ASP A 1 100 ? 15.572 11.570 5.323 1.00 91.12 100 ASP A CA 1
ATOM 744 C C . ASP A 1 100 ? 14.632 12.737 5.696 1.00 91.12 100 ASP A C 1
ATOM 746 O O . ASP A 1 100 ? 15.034 13.893 5.790 1.00 91.12 100 ASP A O 1
ATOM 750 N N . GLY A 1 101 ? 13.350 12.425 5.924 1.00 90.81 101 GLY A N 1
ATOM 751 C CA . GLY A 1 101 ? 12.313 13.403 6.277 1.00 90.81 101 GLY A CA 1
ATOM 752 C C . GLY A 1 101 ? 11.680 14.130 5.086 1.00 90.81 101 GLY A C 1
ATOM 753 O O . GLY A 1 101 ? 10.658 14.790 5.264 1.00 90.81 101 GLY A O 1
ATOM 754 N N . GLU A 1 102 ? 12.212 13.954 3.877 1.00 91.12 102 GLU A N 1
ATOM 755 C CA . GLU A 1 102 ? 11.684 14.541 2.646 1.00 91.12 102 GLU A CA 1
ATOM 756 C C . GLU A 1 102 ? 10.737 13.578 1.928 1.00 91.12 102 GLU A C 1
ATOM 758 O O . GLU A 1 102 ? 10.940 12.365 1.931 1.00 91.12 102 GLU A O 1
ATOM 763 N N . SER A 1 103 ? 9.690 14.102 1.286 1.00 92.19 103 SER A N 1
ATOM 764 C CA . SER A 1 103 ? 8.708 13.268 0.581 1.00 92.19 103 SER A CA 1
ATOM 765 C C . SER A 1 103 ? 9.334 12.514 -0.598 1.00 92.19 103 SER A C 1
ATOM 767 O O . SER A 1 103 ? 9.922 13.100 -1.516 1.00 92.19 103 SER A O 1
ATOM 769 N N . PHE A 1 104 ? 9.144 11.196 -0.608 1.00 91.56 104 PHE A N 1
ATOM 770 C CA . PHE A 1 104 ? 9.686 10.296 -1.618 1.00 91.56 104 PHE A CA 1
ATOM 771 C C . PHE A 1 104 ? 8.578 9.534 -2.348 1.00 91.56 104 PHE A C 1
ATOM 773 O O . PHE A 1 104 ? 7.541 9.212 -1.771 1.00 91.56 104 PHE A O 1
ATOM 780 N N . GLY A 1 105 ? 8.806 9.249 -3.632 1.00 91.25 105 GLY A N 1
ATOM 781 C CA . GLY A 1 105 ? 7.817 8.571 -4.462 1.00 91.25 105 GLY A CA 1
ATOM 782 C C . GLY A 1 105 ? 6.493 9.324 -4.605 1.00 91.25 105 GLY A C 1
ATOM 783 O O . GLY A 1 105 ? 6.415 10.546 -4.433 1.00 91.25 105 GLY A O 1
ATOM 784 N N . LYS A 1 106 ? 5.449 8.576 -4.960 1.00 93.12 106 LYS A N 1
ATOM 785 C CA . LYS A 1 106 ? 4.062 9.028 -5.035 1.00 93.12 106 LYS A CA 1
ATOM 786 C C . LYS A 1 106 ? 3.112 7.840 -4.903 1.00 93.12 106 LYS A C 1
ATOM 788 O O . LYS A 1 106 ? 3.229 6.871 -5.646 1.00 93.12 106 LYS A O 1
ATOM 793 N N . PHE A 1 107 ? 2.119 7.962 -4.028 1.00 95.81 107 PHE A N 1
ATOM 794 C CA . PHE A 1 107 ? 0.971 7.056 -4.014 1.00 95.81 107 PHE A CA 1
ATOM 795 C C . PHE A 1 107 ? -0.076 7.479 -5.051 1.00 95.81 107 PHE A C 1
ATOM 797 O O . PHE A 1 107 ? -0.243 8.673 -5.323 1.00 95.81 107 PHE A O 1
ATOM 804 N N . ASN A 1 108 ? -0.811 6.521 -5.617 1.00 95.56 108 ASN A N 1
ATOM 805 C CA . ASN A 1 108 ? -1.964 6.815 -6.476 1.00 95.56 108 ASN A CA 1
ATOM 806 C C . ASN A 1 108 ? -3.080 7.558 -5.712 1.00 95.56 108 ASN A C 1
ATOM 808 O O . ASN A 1 108 ? -3.703 8.460 -6.273 1.00 95.56 108 ASN A O 1
ATOM 812 N N . ILE A 1 109 ? -3.278 7.219 -4.435 1.00 96.25 109 ILE A N 1
ATOM 813 C CA . ILE A 1 1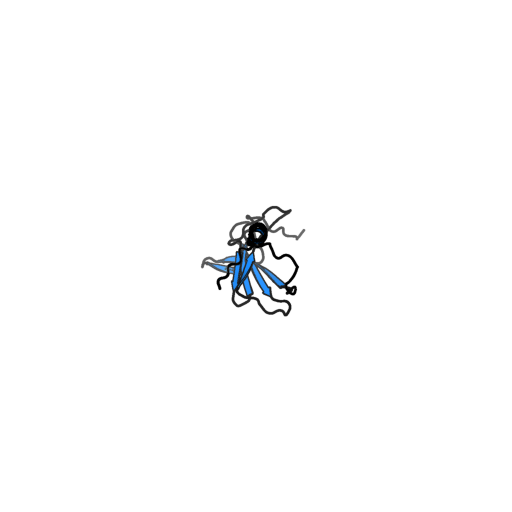09 ? -4.136 7.906 -3.465 1.00 96.25 109 ILE A CA 1
ATOM 814 C C . ILE A 1 109 ? -3.424 7.979 -2.108 1.00 96.25 109 ILE A C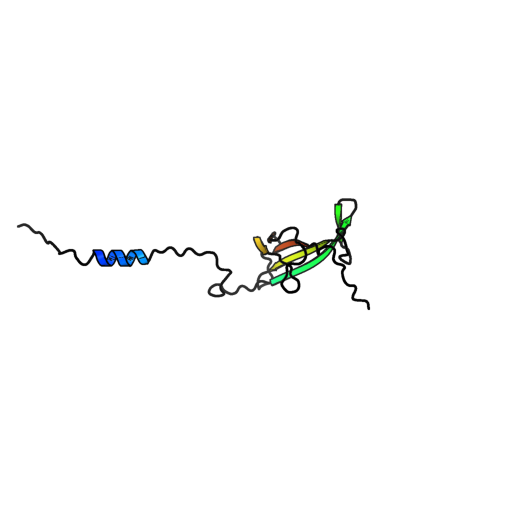 1
ATOM 816 O O . ILE A 1 109 ? -2.745 7.043 -1.702 1.00 96.25 109 ILE A O 1
ATOM 820 N N . ASN A 1 110 ? -3.574 9.093 -1.391 1.00 96.19 110 ASN A N 1
ATOM 821 C CA . ASN A 1 110 ? -2.898 9.310 -0.104 1.00 96.19 110 ASN A CA 1
ATOM 822 C C . ASN A 1 110 ? -3.705 8.835 1.105 1.00 96.19 110 ASN A C 1
ATOM 824 O O . ASN A 1 110 ? -3.189 8.830 2.218 1.00 96.19 110 ASN A O 1
ATOM 828 N N . SER A 1 111 ? -4.965 8.457 0.913 1.00 96.75 111 SER A N 1
ATOM 829 C CA . SER A 1 111 ? -5.773 7.856 1.961 1.00 96.75 111 SER A CA 1
ATOM 830 C C . SER A 1 111 ? -6.929 7.061 1.378 1.00 96.75 111 SER A C 1
ATOM 832 O O . SER A 1 111 ? -7.427 7.354 0.289 1.00 96.75 111 SER A O 1
ATOM 834 N N . THR A 1 112 ? -7.349 6.031 2.103 1.00 98.00 112 THR A N 1
ATOM 835 C CA . THR A 1 112 ? -8.558 5.268 1.795 1.00 98.00 112 THR A CA 1
ATOM 836 C C . THR A 1 112 ? -9.108 4.619 3.058 1.00 98.00 112 THR A C 1
ATOM 838 O O . THR A 1 112 ? -8.410 4.496 4.065 1.00 98.00 112 THR A O 1
ATOM 841 N N . TYR A 1 113 ? -10.375 4.222 3.017 1.00 98.00 113 TYR A N 1
ATOM 842 C CA . TYR A 1 113 ? -10.990 3.462 4.096 1.00 98.00 113 TYR A CA 1
ATOM 843 C C . TYR A 1 113 ? -10.742 1.967 3.904 1.00 98.00 113 TYR A C 1
ATOM 845 O O . TYR A 1 113 ? -10.793 1.465 2.782 1.00 98.00 113 TYR A O 1
ATOM 853 N N . THR A 1 114 ? -10.522 1.255 5.006 1.00 98.50 114 THR A N 1
ATOM 854 C CA . THR A 1 114 ? -10.476 -0.207 5.004 1.00 98.50 114 THR A CA 1
ATOM 855 C C . THR A 1 114 ? -11.807 -0.799 4.538 1.00 98.50 114 THR A C 1
ATOM 857 O O . THR A 1 114 ? -12.883 -0.338 4.934 1.00 98.50 114 THR A O 1
ATOM 860 N N . ASN A 1 115 ? -11.742 -1.829 3.696 1.00 98.38 115 ASN A N 1
ATOM 861 C CA . ASN A 1 115 ? -12.909 -2.570 3.223 1.00 98.38 115 ASN A CA 1
ATOM 862 C C . ASN A 1 115 ? -13.438 -3.547 4.302 1.00 98.38 115 ASN A C 1
ATOM 864 O O . ASN A 1 115 ? -13.024 -3.491 5.459 1.00 98.38 115 ASN A O 1
ATOM 868 N N . ALA A 1 116 ? -14.358 -4.447 3.931 1.00 98.25 116 ALA A N 1
ATOM 869 C CA . ALA A 1 116 ? -14.949 -5.436 4.841 1.00 98.25 116 ALA A CA 1
ATOM 870 C C . ALA A 1 116 ? -13.922 -6.376 5.508 1.00 98.25 116 ALA A C 1
ATOM 872 O O . ALA A 1 116 ? -14.158 -6.819 6.628 1.00 98.25 116 ALA A O 1
ATOM 873 N N . ASP A 1 117 ? -12.782 -6.613 4.859 1.00 98.31 117 ASP A N 1
ATOM 874 C CA . ASP A 1 117 ? -11.692 -7.462 5.349 1.00 98.31 117 ASP A CA 1
ATOM 875 C C . ASP A 1 117 ? -10.648 -6.666 6.156 1.00 98.31 117 ASP A C 1
ATOM 877 O O . ASP A 1 117 ? -9.569 -7.167 6.461 1.00 98.31 117 ASP A O 1
ATOM 881 N N . GLY A 1 118 ? -10.925 -5.395 6.469 1.00 98.06 118 GLY A N 1
ATOM 882 C CA . GLY A 1 118 ? -9.965 -4.502 7.120 1.00 98.06 118 GLY A CA 1
ATOM 883 C C . GLY A 1 118 ? -8.815 -4.058 6.209 1.00 98.06 118 GLY A C 1
ATOM 884 O O . GLY A 1 118 ? -7.862 -3.467 6.710 1.00 98.06 118 GLY A O 1
ATOM 885 N N . LEU A 1 119 ? -8.900 -4.311 4.897 1.00 98.56 119 LEU A N 1
ATOM 886 C CA . LEU A 1 119 ? -7.845 -4.040 3.919 1.00 98.56 119 LEU A CA 1
ATOM 887 C C . LEU A 1 119 ? -7.984 -2.646 3.290 1.00 98.56 119 LEU A C 1
ATOM 889 O O . LEU A 1 119 ? -9.048 -2.279 2.789 1.00 98.56 119 LEU A O 1
ATOM 893 N N . ALA A 1 120 ? -6.881 -1.905 3.246 1.00 98.50 120 ALA A N 1
ATOM 894 C CA . ALA A 1 120 ? -6.671 -0.707 2.443 1.00 98.50 120 ALA A CA 1
ATOM 895 C C . ALA A 1 120 ? -5.495 -0.950 1.483 1.00 98.50 120 ALA A C 1
ATOM 897 O O . ALA A 1 120 ? -4.431 -1.378 1.921 1.00 98.50 120 ALA A O 1
ATOM 898 N N . SER A 1 121 ? -5.682 -0.679 0.190 1.00 97.94 121 SER A N 1
ATOM 899 C CA . SER A 1 121 ? -4.685 -0.960 -0.853 1.00 97.94 121 SER A CA 1
ATOM 900 C C . SER A 1 121 ? -4.384 0.282 -1.684 1.00 97.94 121 SER A C 1
ATOM 902 O O . SER A 1 121 ? -5.307 1.017 -2.049 1.00 97.94 121 SER A O 1
ATOM 904 N N . VAL A 1 122 ? -3.104 0.515 -1.979 1.00 97.94 122 VAL A N 1
ATOM 905 C CA . VAL A 1 122 ? -2.618 1.630 -2.806 1.00 97.94 122 VAL A CA 1
ATOM 906 C C . VAL A 1 122 ? -1.476 1.183 -3.714 1.00 97.94 122 VAL A C 1
ATOM 908 O O . VAL A 1 122 ? -0.752 0.242 -3.400 1.00 97.94 122 VAL A O 1
ATOM 911 N N . ASP A 1 123 ? -1.276 1.895 -4.820 1.00 95.88 123 ASP A N 1
ATOM 912 C CA . ASP A 1 123 ? -0.079 1.747 -5.650 1.00 95.88 123 ASP A CA 1
ATOM 913 C C . ASP A 1 123 ? 0.937 2.824 -5.271 1.00 95.88 123 ASP A C 1
ATOM 915 O O . ASP A 1 123 ? 0.587 4.005 -5.175 1.00 95.88 123 ASP A O 1
ATOM 919 N N . PHE A 1 124 ? 2.197 2.431 -5.123 1.00 94.69 124 PHE A N 1
ATOM 920 C CA . PHE A 1 124 ? 3.333 3.315 -4.907 1.00 94.69 124 PHE A CA 1
ATOM 921 C C . PHE A 1 124 ? 4.238 3.346 -6.145 1.00 94.69 124 PHE A C 1
ATOM 923 O O . PHE A 1 124 ? 4.557 2.304 -6.717 1.00 94.69 124 PHE A O 1
ATOM 930 N N . LEU A 1 125 ? 4.636 4.554 -6.551 1.00 91.62 125 LEU A N 1
ATOM 931 C CA . LEU A 1 125 ? 5.623 4.812 -7.597 1.00 91.62 125 LEU A CA 1
ATOM 932 C C . LEU A 1 125 ? 6.846 5.479 -6.968 1.00 91.62 125 LEU A C 1
ATOM 934 O O . LEU A 1 125 ? 6.718 6.531 -6.342 1.00 91.62 125 LEU A O 1
ATOM 938 N N . ASP A 1 126 ? 8.031 4.921 -7.174 1.00 87.50 126 ASP A N 1
ATOM 939 C CA . ASP A 1 126 ? 9.275 5.316 -6.499 1.00 87.50 126 ASP A CA 1
ATOM 940 C C . ASP A 1 126 ? 10.103 6.390 -7.244 1.00 87.50 126 ASP A C 1
ATOM 942 O O . ASP A 1 126 ? 11.241 6.670 -6.876 1.00 87.50 126 ASP A O 1
ATOM 946 N N . LYS A 1 127 ? 9.507 7.046 -8.252 1.00 85.00 127 LYS A N 1
ATOM 947 C CA . LYS A 1 127 ? 10.158 8.003 -9.177 1.00 85.00 127 LYS A CA 1
ATOM 948 C C . LYS A 1 127 ? 11.200 7.362 -10.106 1.00 85.00 127 LYS A C 1
ATOM 950 O O . LYS A 1 127 ? 12.179 8.023 -10.450 1.00 85.00 127 LYS A O 1
ATOM 955 N N . ASP A 1 128 ? 10.964 6.124 -10.537 1.00 79.44 128 ASP A N 1
ATOM 956 C CA . ASP A 1 128 ? 11.848 5.390 -11.450 1.00 79.44 128 ASP A CA 1
ATOM 957 C C . ASP A 1 128 ? 13.257 5.210 -10.853 1.00 79.44 128 ASP A C 1
ATOM 959 O O . ASP A 1 128 ? 14.267 5.241 -11.562 1.00 79.44 128 ASP A O 1
ATOM 963 N N . GLN A 1 129 ? 13.341 5.073 -9.527 1.00 75.44 129 GLN A N 1
ATOM 964 C CA . GLN A 1 129 ? 14.603 4.765 -8.865 1.00 75.44 129 GLN A CA 1
ATOM 965 C C . GLN A 1 129 ? 14.922 3.284 -9.073 1.00 75.44 129 GLN A C 1
ATOM 967 O O . GLN A 1 129 ? 14.045 2.431 -9.101 1.00 75.44 129 GLN A O 1
ATOM 972 N N . SER A 1 130 ? 16.196 2.955 -9.277 1.00 63.84 130 SER A N 1
ATOM 973 C CA . SER A 1 130 ? 16.590 1.547 -9.335 1.00 63.84 130 SER A CA 1
ATOM 974 C C . SER A 1 130 ? 16.491 0.943 -7.941 1.00 63.84 130 SER A C 1
ATOM 976 O O . SER A 1 130 ? 17.042 1.515 -6.997 1.00 63.84 130 SER A O 1
ATOM 978 N N . ALA A 1 131 ? 15.907 -0.249 -7.823 1.00 62.97 131 ALA A N 1
ATOM 979 C CA . ALA A 1 131 ? 16.273 -1.131 -6.728 1.00 62.97 131 ALA A CA 1
ATOM 980 C C . ALA A 1 131 ? 17.795 -1.355 -6.784 1.00 62.97 131 ALA A C 1
ATOM 982 O O . ALA A 1 131 ? 18.356 -1.672 -7.836 1.00 62.97 131 ALA A O 1
ATOM 983 N N . TYR A 1 132 ? 18.477 -1.119 -5.664 1.00 55.41 132 TYR A N 1
ATOM 984 C CA . TYR A 1 132 ? 19.864 -1.538 -5.514 1.00 55.41 132 TYR A CA 1
ATOM 985 C C . TYR 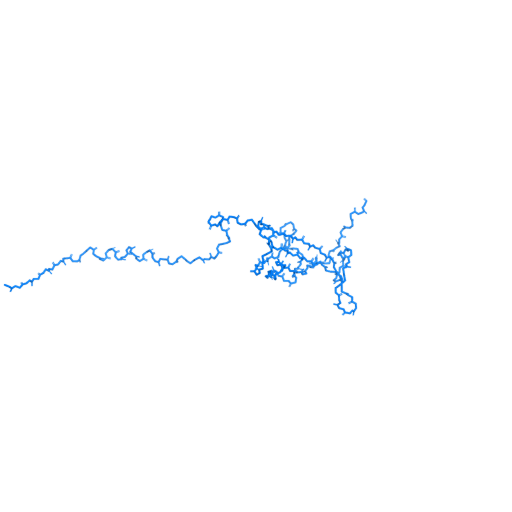A 1 132 ? 19.861 -3.054 -5.311 1.00 55.41 132 TYR A C 1
ATOM 987 O O . TYR A 1 132 ? 19.336 -3.533 -4.308 1.00 55.41 132 TYR A O 1
ATOM 995 N N . ASP A 1 133 ? 20.435 -3.802 -6.254 1.00 56.41 133 ASP A N 1
ATOM 996 C CA . ASP A 1 133 ? 20.784 -5.199 -6.006 1.00 56.41 133 ASP A CA 1
ATOM 997 C C . ASP A 1 133 ? 21.917 -5.223 -4.970 1.00 56.41 133 ASP A C 1
ATOM 999 O O . ASP A 1 133 ? 22.987 -4.640 -5.167 1.00 56.41 133 ASP A O 1
ATOM 1003 N N . ASN A 1 134 ? 21.660 -5.872 -3.836 1.00 58.00 134 ASN A N 1
ATOM 1004 C CA . ASN A 1 134 ? 22.626 -6.015 -2.750 1.00 58.00 134 ASN A CA 1
ATOM 1005 C C . ASN A 1 134 ? 23.688 -7.085 -3.062 1.00 58.00 134 ASN A C 1
ATOM 1007 O O . ASN A 1 134 ? 24.531 -7.358 -2.207 1.00 58.00 134 ASN A O 1
ATOM 1011 N N . ALA A 1 135 ? 23.629 -7.739 -4.227 1.00 49.25 135 ALA A N 1
ATOM 1012 C CA . ALA A 1 135 ? 24.609 -8.723 -4.659 1.00 49.25 135 ALA A CA 1
ATOM 1013 C C . ALA A 1 135 ? 25.917 -8.048 -5.115 1.00 49.25 135 ALA A C 1
ATOM 1015 O O . ALA A 1 135 ? 26.196 -7.912 -6.308 1.00 49.25 135 ALA A O 1
ATOM 1016 N N . ALA A 1 136 ? 26.735 -7.642 -4.143 1.00 47.03 136 ALA A N 1
ATOM 1017 C CA . ALA A 1 136 ? 28.156 -7.347 -4.326 1.00 47.03 136 ALA A CA 1
ATOM 1018 C C . ALA A 1 136 ? 29.020 -8.375 -3.585 1.00 47.03 136 ALA A C 1
ATOM 1020 O O . ALA A 1 136 ? 28.702 -8.686 -2.413 1.00 47.03 136 ALA A O 1
#

Foldseek 3Di:
DDDDDDDDPDPPVVVVVVVVVVPPPPPDPPDDDDPPDDPPFDKDKDKDKWKWFADPVRDTDTDDDDAFDDRIWIKIKIFIATPVRQTDWFDKDADFDDDPNHGFWDKPDGIDTQHPRSIDMIITGGNRDGDDDPPD

Nearest PDB structures (foldseek):
  6nnw-assembly1_B  TM=2.025E-01  e=6.137E+00  Streptomyces longisporoflavus